Protein AF-X0Y2C8-F1 (afdb_monomer_lite)

Foldseek 3Di:
DPPDDDDPLDAPPPVVDPADQEEEFEQWAADQDDDPPDCRVVVDVHIDGDPLVSRVVNVVVCVVRVHPHYYYPYPCCPVPCVVTVVVNVD

Organism: NCBI:txid412755

Secondary structure (DSSP, 8-state):
--SPPP-TTSPP-GGG-SS--EEEE-SEES-S---TT-SHHHHSSS-EEPPHHHHHHHHHHHHHTT--EEEE--TTTTTTGGGTHHHHH-

Structure (mmCIF, N/CA/C/O backbone):
data_AF-X0Y2C8-F1
#
_entry.id   AF-X0Y2C8-F1
#
loop_
_atom_site.group_PDB
_atom_site.id
_atom_site.type_symbol
_atom_site.label_atom_id
_atom_site.label_alt_id
_atom_site.label_comp_id
_atom_site.label_asym_id
_atom_site.label_entity_id
_atom_site.label_seq_id
_atom_site.pdbx_PDB_ins_code
_atom_site.Cartn_x
_atom_site.Cartn_y
_atom_site.Cartn_z
_atom_site.occupancy
_atom_site.B_iso_or_equiv
_atom_site.auth_seq_id
_atom_site.auth_comp_id
_atom_site.auth_asym_id
_atom_site.auth_atom_id
_atom_site.pdbx_PDB_model_num
ATOM 1 N N . TYR A 1 1 ? -27.754 0.572 -16.658 1.00 55.66 1 TYR A N 1
ATOM 2 C CA . TYR A 1 1 ? -26.597 0.927 -15.807 1.00 55.66 1 TYR A CA 1
ATOM 3 C C . TYR A 1 1 ? -27.028 2.036 -14.865 1.00 55.66 1 TYR A C 1
ATOM 5 O O . TYR A 1 1 ? -27.760 2.903 -15.313 1.00 55.66 1 TYR A O 1
ATOM 13 N N . LEU A 1 2 ? -26.641 1.979 -13.589 1.00 78.69 2 LEU A N 1
ATOM 14 C CA . LEU A 1 2 ? -27.253 2.668 -12.432 1.00 78.69 2 LEU A CA 1
ATOM 15 C C . LEU A 1 2 ? -27.356 4.216 -12.479 1.00 78.69 2 LEU A C 1
ATOM 17 O O . LEU A 1 2 ? -27.714 4.812 -11.476 1.00 78.69 2 LEU A O 1
ATOM 21 N N . GLY A 1 3 ? -27.037 4.895 -13.588 1.00 86.69 3 GLY A N 1
ATOM 22 C CA . GLY A 1 3 ? -27.124 6.361 -13.717 1.00 86.69 3 GLY A CA 1
ATOM 23 C C . GLY A 1 3 ? -26.120 7.144 -12.858 1.00 86.69 3 GLY A C 1
ATOM 24 O O . GLY A 1 3 ? -26.102 8.369 -12.898 1.00 86.69 3 GLY A O 1
ATOM 25 N N . LEU A 1 4 ? -25.269 6.447 -12.104 1.00 84.94 4 LEU A N 1
ATOM 26 C CA . LEU A 1 4 ? -24.284 7.019 -11.194 1.00 84.94 4 LEU A CA 1
ATOM 27 C C . LEU A 1 4 ? -22.928 7.172 -11.890 1.00 84.94 4 LEU A C 1
ATOM 29 O O . LEU A 1 4 ? -22.464 6.258 -12.576 1.00 84.94 4 LEU A O 1
ATOM 33 N N . ARG A 1 5 ? -22.275 8.320 -11.683 1.00 84.38 5 ARG A N 1
ATOM 34 C CA . ARG A 1 5 ? -20.865 8.521 -12.041 1.00 84.38 5 ARG A CA 1
ATOM 35 C C . ARG A 1 5 ? -19.998 8.153 -10.832 1.00 84.38 5 ARG A C 1
ATOM 37 O O . ARG A 1 5 ? -20.258 8.690 -9.757 1.00 84.38 5 ARG A O 1
ATOM 44 N N . PRO A 1 6 ? -19.000 7.265 -10.975 1.00 82.31 6 PRO A N 1
ATOM 45 C CA . PRO A 1 6 ? -18.122 6.917 -9.865 1.00 82.31 6 PRO A CA 1
ATOM 46 C C . PRO A 1 6 ? -17.213 8.098 -9.513 1.00 82.31 6 PRO A C 1
ATOM 48 O O . PRO A 1 6 ? -16.574 8.677 -10.395 1.00 82.31 6 PRO A O 1
ATOM 51 N N . ASP A 1 7 ? -17.125 8.429 -8.226 1.00 86.19 7 ASP A N 1
ATOM 52 C CA . ASP A 1 7 ? -16.072 9.303 -7.722 1.00 86.19 7 ASP A CA 1
ATOM 53 C C . ASP A 1 7 ? -14.782 8.487 -7.569 1.00 86.19 7 ASP A C 1
ATOM 55 O O . ASP A 1 7 ? -14.681 7.594 -6.734 1.00 86.19 7 ASP A O 1
ATOM 59 N N . LEU A 1 8 ? -13.775 8.784 -8.389 1.00 82.75 8 LEU A N 1
ATOM 60 C CA . LEU A 1 8 ? -12.486 8.082 -8.370 1.00 82.75 8 LEU A CA 1
ATOM 61 C C . LEU A 1 8 ? -11.591 8.488 -7.185 1.00 82.75 8 LEU A C 1
ATOM 63 O O . LEU A 1 8 ? -10.543 7.867 -6.949 1.00 82.75 8 LEU A O 1
ATOM 67 N N . LYS A 1 9 ? -11.971 9.550 -6.465 1.00 83.00 9 LYS A N 1
ATOM 68 C CA . LYS A 1 9 ? -11.272 10.042 -5.276 1.00 83.00 9 LYS A CA 1
ATOM 69 C C . LYS A 1 9 ? -11.857 9.494 -3.981 1.00 83.00 9 LYS A C 1
ATOM 71 O O . LYS A 1 9 ? -11.191 9.607 -2.956 1.00 83.00 9 LYS A O 1
ATOM 76 N N . GLN A 1 10 ? -13.049 8.900 -4.020 1.00 86.06 10 GLN A N 1
ATOM 77 C CA . GLN A 1 10 ? -13.646 8.330 -2.822 1.00 86.06 10 GLN A CA 1
ATOM 78 C C . GLN A 1 10 ? -12.757 7.192 -2.278 1.00 86.06 10 GLN A C 1
ATOM 80 O O . GLN A 1 10 ? -12.220 6.400 -3.066 1.00 86.06 10 GLN A O 1
ATOM 85 N N . PRO A 1 11 ? -12.586 7.095 -0.949 1.00 85.56 11 PRO A N 1
ATOM 86 C CA . PRO A 1 11 ? -11.918 5.955 -0.336 1.00 85.56 11 PRO A CA 1
ATOM 87 C C . PRO A 1 11 ? -12.746 4.679 -0.544 1.00 85.56 11 PRO A C 1
ATOM 89 O O . PRO A 1 11 ? -13.916 4.724 -0.939 1.00 85.56 11 PRO A O 1
ATOM 92 N N . ALA A 1 12 ? -12.149 3.520 -0.266 1.00 86.69 12 ALA A N 1
ATOM 93 C CA . ALA A 1 12 ? -12.884 2.260 -0.299 1.00 86.69 12 ALA A CA 1
ATOM 94 C C . ALA A 1 12 ? -14.108 2.300 0.639 1.00 86.69 12 ALA A C 1
ATOM 96 O O . ALA A 1 12 ? -14.094 2.971 1.675 1.00 86.69 12 ALA A O 1
ATOM 97 N N . LEU A 1 13 ? -15.166 1.565 0.275 1.00 89.25 13 LEU A N 1
ATOM 98 C CA . LEU A 1 13 ? -16.443 1.525 0.998 1.00 89.25 13 LEU A CA 1
ATOM 99 C C . LEU A 1 13 ? -16.337 0.678 2.279 1.00 89.25 13 LEU A C 1
ATOM 101 O O . LEU A 1 13 ? -17.056 -0.302 2.473 1.00 89.25 13 LEU A O 1
ATOM 105 N N . TRP A 1 14 ? -15.439 1.065 3.183 1.00 90.00 14 TRP A N 1
ATOM 106 C CA . TRP A 1 14 ? -15.267 0.441 4.495 1.00 90.00 14 TRP A CA 1
ATOM 107 C C . TRP A 1 14 ? -16.541 0.519 5.347 1.00 90.00 14 TRP A C 1
ATOM 109 O O . TRP A 1 14 ? -16.734 -0.269 6.270 1.00 90.00 14 TRP A O 1
ATOM 119 N N . GLN A 1 15 ? -17.449 1.441 5.012 1.00 86.25 15 GLN A N 1
ATOM 120 C CA . GLN A 1 15 ? -18.766 1.591 5.622 1.00 86.25 15 GLN A CA 1
ATOM 121 C C . GLN A 1 15 ? -19.689 0.388 5.441 1.00 86.25 15 GLN A C 1
ATOM 123 O O . GLN A 1 15 ? -20.585 0.230 6.262 1.00 86.25 15 GLN A O 1
ATOM 128 N N . ALA A 1 16 ? -19.460 -0.450 4.430 1.00 90.44 16 ALA A N 1
ATOM 129 C CA . ALA A 1 16 ? -20.271 -1.639 4.186 1.00 90.44 16 ALA A CA 1
ATOM 130 C C . ALA A 1 16 ? -19.958 -2.812 5.134 1.00 90.44 16 ALA A C 1
ATOM 132 O O . ALA A 1 16 ? -20.690 -3.796 5.133 1.00 90.44 16 ALA A O 1
ATOM 133 N N . TYR A 1 17 ? -18.881 -2.733 5.921 1.00 90.44 17 TYR A N 1
ATOM 134 C CA . TYR A 1 17 ? -18.523 -3.770 6.886 1.00 90.44 17 TYR A CA 1
ATOM 135 C C . TYR A 1 17 ? -19.146 -3.482 8.252 1.00 90.44 17 TYR A C 1
ATOM 137 O O . TYR A 1 17 ? -18.863 -2.442 8.850 1.00 90.44 17 TYR A O 1
ATOM 145 N N . ASP A 1 18 ? -19.902 -4.445 8.784 1.00 90.31 18 ASP A N 1
ATOM 146 C CA . ASP A 1 18 ? -20.453 -4.380 10.147 1.00 90.31 18 ASP A CA 1
ATOM 147 C C . ASP A 1 18 ? -19.347 -4.388 11.213 1.00 90.31 18 ASP A C 1
ATOM 149 O O . ASP A 1 18 ? -19.426 -3.701 12.231 1.00 90.31 18 ASP A O 1
ATOM 153 N N . LYS A 1 19 ? -18.280 -5.157 10.965 1.00 90.75 19 LYS A N 1
ATOM 154 C CA . LYS A 1 19 ? -17.081 -5.222 11.805 1.00 90.75 19 LYS A CA 1
ATOM 155 C C . LYS A 1 19 ? -15.839 -5.244 10.925 1.00 90.75 19 LYS A C 1
ATOM 157 O O . LYS A 1 19 ? -15.687 -6.132 10.091 1.00 90.75 19 LYS A O 1
ATOM 162 N N . LEU A 1 20 ? -14.931 -4.300 11.156 1.00 92.50 20 LEU A N 1
ATOM 163 C CA . LEU A 1 20 ? -13.699 -4.153 10.387 1.00 92.50 20 LEU A CA 1
ATOM 164 C C . LEU A 1 20 ? -12.485 -4.346 11.303 1.00 92.50 20 LEU A C 1
ATOM 166 O O . LEU A 1 20 ? -12.219 -3.521 12.169 1.00 92.50 20 LEU A O 1
ATOM 170 N N . SER A 1 21 ? -11.773 -5.463 11.148 1.00 91.50 21 SER A N 1
ATOM 171 C CA . SER A 1 21 ? -10.597 -5.812 11.967 1.00 91.50 21 SER A CA 1
ATOM 172 C C . SER A 1 21 ? -9.260 -5.523 11.283 1.00 91.50 21 SER A C 1
ATOM 174 O O . SER A 1 21 ? -8.238 -5.401 11.962 1.00 91.50 21 SER A O 1
ATOM 176 N N . VAL A 1 22 ? -9.271 -5.438 9.951 1.00 94.06 22 VAL A N 1
ATOM 177 C CA . VAL A 1 22 ? -8.102 -5.208 9.102 1.00 94.06 22 VAL A CA 1
ATOM 178 C C . VAL A 1 22 ? -8.467 -4.191 8.029 1.00 94.06 22 VAL A C 1
ATOM 180 O O . VAL A 1 22 ? -9.542 -4.272 7.436 1.00 94.06 22 VAL A O 1
ATOM 183 N N . GLY A 1 23 ? -7.564 -3.251 7.782 1.00 94.50 23 GLY A N 1
ATOM 184 C CA . GLY A 1 23 ? -7.636 -2.300 6.681 1.00 94.50 23 GLY A CA 1
ATOM 185 C C . GLY A 1 23 ? -6.529 -2.557 5.670 1.00 94.50 23 GLY A C 1
ATOM 186 O O . GLY A 1 23 ? -5.482 -3.115 6.006 1.00 94.50 23 GLY A O 1
ATOM 187 N N . VAL A 1 24 ? -6.750 -2.133 4.429 1.00 95.12 24 VAL A N 1
ATOM 188 C CA . VAL A 1 24 ? -5.697 -2.124 3.409 1.00 95.12 24 VAL A CA 1
ATOM 189 C C . VAL A 1 24 ? -5.491 -0.716 2.889 1.00 95.12 24 VAL A C 1
ATOM 191 O O . VAL A 1 24 ? -6.452 0.038 2.742 1.00 95.12 24 VAL A O 1
ATOM 194 N N . LEU A 1 25 ? -4.238 -0.389 2.603 1.00 95.25 25 LEU A N 1
ATOM 195 C CA . LEU A 1 25 ? -3.829 0.870 1.997 1.00 95.25 25 LEU A CA 1
ATOM 196 C C . LEU A 1 25 ? -2.920 0.588 0.806 1.00 95.25 25 LEU A C 1
ATOM 198 O O . LEU A 1 25 ? -2.275 -0.458 0.732 1.00 95.25 25 LEU A O 1
ATOM 202 N N . LYS A 1 26 ? -2.858 1.543 -0.118 1.00 95.62 26 LYS A N 1
ATOM 203 C CA . LYS A 1 26 ? -1.837 1.575 -1.166 1.00 95.62 26 LYS A CA 1
ATOM 204 C C . LYS A 1 26 ? -1.220 2.960 -1.220 1.00 95.62 26 LYS A C 1
ATOM 206 O O . LYS A 1 26 ? -1.958 3.946 -1.263 1.00 95.62 26 LYS A O 1
ATOM 211 N N . LEU A 1 27 ? 0.101 3.032 -1.294 1.00 97.00 27 LEU A N 1
ATOM 212 C CA . LEU A 1 27 ? 0.854 4.281 -1.457 1.00 97.00 27 LEU A CA 1
ATOM 213 C C . LEU A 1 27 ? 1.210 4.564 -2.926 1.00 97.00 27 LEU A C 1
ATOM 215 O O . LEU A 1 27 ? 1.607 5.671 -3.284 1.00 97.00 27 LEU A O 1
ATOM 219 N N . SER A 1 28 ? 1.028 3.581 -3.797 1.00 96.31 28 SER A N 1
ATOM 220 C CA . SER A 1 28 ? 1.391 3.602 -5.205 1.00 96.31 28 SER A CA 1
ATOM 221 C C . SER A 1 28 ? 0.496 2.669 -6.024 1.00 96.31 28 SER A C 1
ATOM 223 O O . SER A 1 28 ? -0.208 1.803 -5.502 1.00 96.31 28 SER A O 1
ATOM 225 N N . ASP A 1 29 ? 0.493 2.867 -7.337 1.00 95.38 29 ASP A N 1
ATOM 226 C CA . ASP A 1 29 ? -0.138 1.975 -8.300 1.00 95.38 29 ASP A CA 1
ATOM 227 C C . ASP A 1 29 ? 0.887 1.436 -9.286 1.00 95.38 29 ASP A C 1
ATOM 229 O O . ASP A 1 29 ? 1.692 2.192 -9.835 1.00 95.38 29 ASP A O 1
ATOM 233 N N . GLY A 1 30 ? 0.799 0.137 -9.561 1.00 96.38 30 GLY A N 1
ATOM 234 C CA . GLY A 1 30 ? 1.660 -0.521 -10.522 1.00 96.38 30 GLY A CA 1
ATOM 235 C C . GLY A 1 30 ? 3.061 -0.795 -9.985 1.00 96.38 30 GLY A C 1
ATOM 236 O O . GLY A 1 30 ? 3.424 -0.475 -8.858 1.00 96.38 30 GLY A O 1
ATOM 237 N N . CYS A 1 31 ? 3.864 -1.415 -10.837 1.00 96.31 31 CYS A N 1
ATOM 238 C CA . CYS A 1 31 ? 5.209 -1.872 -10.530 1.00 96.31 31 CYS A CA 1
ATOM 239 C C . CYS A 1 31 ? 6.094 -1.593 -11.754 1.00 96.31 31 CYS A C 1
ATOM 241 O O . CYS A 1 31 ? 5.612 -1.742 -12.881 1.00 96.31 31 CYS A O 1
ATOM 243 N N . PRO A 1 32 ? 7.356 -1.158 -11.585 1.00 95.94 32 PRO A N 1
ATOM 244 C CA . PRO A 1 32 ? 8.245 -0.889 -12.718 1.00 95.94 32 PRO A CA 1
ATOM 245 C C . PRO A 1 32 ? 8.817 -2.176 -13.340 1.00 95.94 32 PRO A C 1
ATOM 247 O O . PRO A 1 32 ? 9.432 -2.125 -14.402 1.00 95.94 32 PRO A O 1
ATOM 250 N N . PHE A 1 33 ? 8.653 -3.325 -12.677 1.00 95.69 33 PHE A N 1
ATOM 251 C CA . PHE A 1 33 ? 9.208 -4.600 -13.117 1.00 95.69 33 PHE A CA 1
ATOM 252 C C . PHE A 1 33 ? 8.276 -5.324 -14.088 1.00 95.69 33 PHE A C 1
ATOM 254 O O . PHE A 1 33 ? 7.057 -5.262 -13.967 1.00 95.69 33 PHE A O 1
ATOM 261 N N . ASN A 1 34 ? 8.862 -6.086 -15.012 1.00 95.31 34 ASN A N 1
ATOM 262 C CA . ASN A 1 34 ? 8.132 -6.891 -15.992 1.00 95.31 34 ASN A CA 1
ATOM 263 C C . ASN A 1 34 ? 8.332 -8.395 -15.746 1.00 95.31 34 ASN A C 1
ATOM 265 O O . ASN A 1 34 ? 8.823 -9.125 -16.607 1.00 95.31 34 ASN A O 1
ATOM 269 N N . CYS A 1 35 ? 8.023 -8.849 -14.529 1.00 95.88 35 CYS A N 1
ATOM 270 C CA . CYS A 1 35 ? 8.174 -10.251 -14.142 1.00 95.88 35 CYS A CA 1
ATOM 271 C C . CYS A 1 35 ? 7.320 -11.158 -15.041 1.00 95.88 35 CYS A C 1
ATOM 273 O O . CYS A 1 35 ? 6.145 -10.878 -15.269 1.00 95.88 35 CYS A O 1
ATOM 275 N N . THR A 1 36 ? 7.879 -12.284 -15.491 1.00 97.19 36 THR A N 1
ATOM 276 C CA . THR A 1 36 ? 7.241 -13.195 -16.464 1.00 97.19 36 THR A CA 1
ATOM 277 C C . THR A 1 36 ? 5.901 -13.773 -16.004 1.00 97.19 36 THR A C 1
ATOM 279 O O . THR A 1 36 ? 5.066 -14.127 -16.832 1.00 97.19 36 THR A O 1
ATOM 282 N N . TYR A 1 37 ? 5.681 -13.849 -14.692 1.00 96.38 37 TYR A N 1
ATOM 283 C CA . TYR A 1 37 ? 4.457 -14.363 -14.079 1.00 96.38 37 TYR A CA 1
ATOM 284 C C . TYR A 1 37 ? 3.443 -13.268 -13.704 1.00 96.38 37 TYR A C 1
ATOM 286 O O . TYR A 1 37 ? 2.327 -13.585 -13.298 1.00 96.38 37 TYR A O 1
ATOM 294 N N . CYS A 1 38 ? 3.822 -11.988 -13.767 1.00 96.00 38 CYS A N 1
ATOM 295 C CA . CYS A 1 38 ? 3.057 -10.913 -13.144 1.00 96.00 38 CYS A CA 1
ATOM 296 C C . CYS A 1 38 ? 2.066 -10.270 -14.122 1.00 96.00 38 CYS A C 1
ATOM 298 O O . CYS A 1 38 ? 2.400 -9.948 -15.263 1.00 96.00 38 CYS A O 1
ATOM 300 N N . SER A 1 39 ? 0.834 -10.046 -13.665 1.00 96.25 39 SER A N 1
ATOM 301 C CA . SER A 1 39 ? -0.204 -9.354 -14.437 1.00 96.25 39 SER A CA 1
ATOM 302 C C . SER A 1 39 ? -0.116 -7.830 -14.339 1.00 96.25 39 SER A C 1
ATOM 304 O O . SER A 1 39 ? -0.663 -7.146 -15.203 1.00 96.25 39 SER A O 1
ATOM 306 N N . VAL A 1 40 ? 0.576 -7.288 -13.331 1.00 96.62 40 VAL A N 1
ATOM 307 C CA . VAL A 1 40 ? 0.620 -5.846 -13.032 1.00 96.62 40 VAL A CA 1
ATOM 308 C C . VAL A 1 40 ? 0.999 -4.992 -14.248 1.00 96.62 40 VAL A C 1
ATOM 310 O O . VAL A 1 40 ? 0.254 -4.052 -14.509 1.00 96.62 40 VAL A O 1
ATOM 313 N N . PRO A 1 41 ? 2.024 -5.324 -15.064 1.00 95.00 41 PRO A N 1
ATOM 314 C CA . PRO A 1 41 ? 2.373 -4.535 -16.256 1.00 95.00 41 PRO A CA 1
ATOM 315 C C . PRO A 1 41 ? 1.291 -4.505 -17.347 1.00 95.00 41 PRO A C 1
ATOM 317 O O . PRO A 1 41 ? 1.322 -3.656 -18.233 1.00 95.00 41 PRO A O 1
ATOM 320 N N . LYS A 1 42 ? 0.344 -5.454 -17.324 1.00 94.44 42 LYS A N 1
ATOM 321 C CA . LYS A 1 42 ? -0.800 -5.491 -18.250 1.00 94.44 42 LYS A CA 1
ATOM 322 C C . LYS A 1 42 ? -1.991 -4.683 -17.734 1.00 94.44 42 LYS A C 1
ATOM 324 O O . LYS A 1 42 ? -2.790 -4.213 -18.536 1.00 94.44 42 LYS A O 1
ATOM 329 N N . VAL A 1 43 ? -2.131 -4.559 -16.412 1.00 94.69 43 VAL A N 1
ATOM 330 C CA . VAL A 1 43 ? -3.229 -3.827 -15.751 1.00 94.69 43 VAL A CA 1
ATOM 331 C 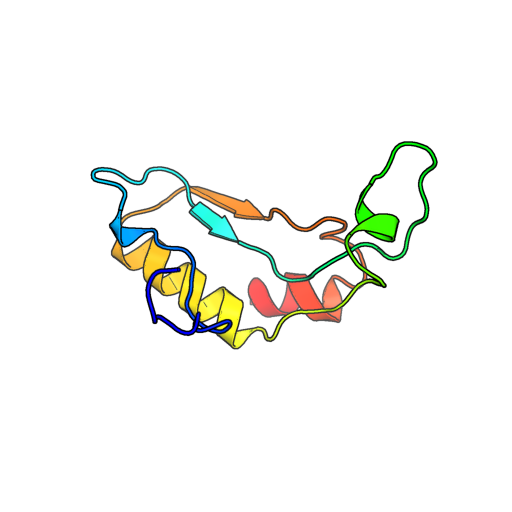C . VAL A 1 43 ? -2.874 -2.351 -15.574 1.00 94.69 43 VAL A C 1
ATOM 333 O O . VAL A 1 43 ? -3.687 -1.470 -15.843 1.00 94.69 43 VAL A O 1
ATOM 336 N N . TYR A 1 44 ? -1.647 -2.084 -15.140 1.00 91.94 44 TYR A N 1
ATOM 337 C CA . TYR A 1 44 ? -1.100 -0.757 -14.906 1.00 91.94 44 TYR A CA 1
ATOM 338 C C . TYR A 1 44 ? 0.030 -0.498 -15.897 1.00 91.94 44 TYR A C 1
ATOM 340 O O . TYR A 1 44 ? 0.845 -1.372 -16.164 1.00 91.94 44 TYR A O 1
ATOM 348 N N . SER A 1 45 ? 0.105 0.724 -16.423 1.00 86.31 45 SER A N 1
ATOM 349 C CA . SER A 1 45 ? 1.143 1.073 -17.402 1.00 86.31 45 SER A CA 1
ATOM 350 C C . SER A 1 45 ? 2.547 1.156 -16.794 1.00 86.31 45 SER A C 1
ATOM 352 O O . SER A 1 45 ? 3.514 0.760 -17.436 1.00 86.31 45 SER A O 1
ATOM 354 N N . LYS A 1 46 ? 2.675 1.713 -15.584 1.00 92.25 46 LYS A N 1
ATOM 355 C CA . LYS A 1 46 ? 3.944 1.932 -14.873 1.00 92.25 46 LYS A CA 1
ATOM 356 C C . LYS A 1 46 ? 3.689 2.255 -13.405 1.00 92.25 46 LYS A C 1
ATOM 358 O O . LYS A 1 46 ? 2.566 2.612 -13.047 1.00 92.25 46 LYS A O 1
ATOM 363 N N . PHE A 1 47 ? 4.742 2.173 -12.593 1.00 96.69 47 PHE A N 1
ATOM 364 C CA . PHE A 1 47 ? 4.722 2.642 -11.210 1.00 96.69 47 PHE A CA 1
ATOM 365 C C .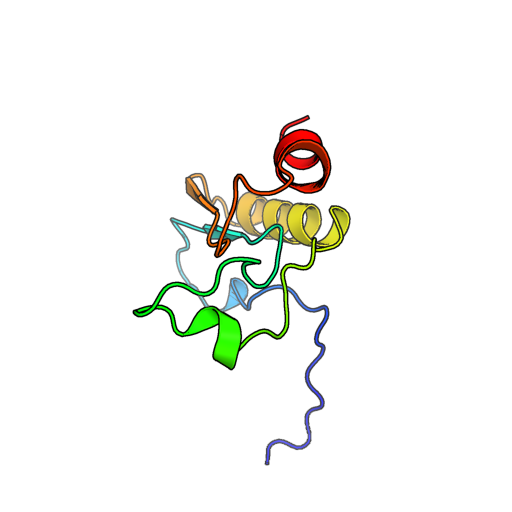 PHE A 1 47 ? 4.317 4.116 -11.127 1.00 96.69 47 PHE A C 1
ATOM 367 O O . PHE A 1 47 ? 4.819 4.961 -11.879 1.00 96.69 47 PHE A O 1
ATOM 374 N N . LYS A 1 48 ? 3.413 4.421 -10.199 1.00 95.88 48 LYS A N 1
ATOM 375 C CA . LYS A 1 48 ? 2.952 5.775 -9.916 1.00 95.88 48 LYS A CA 1
ATOM 376 C C . LYS A 1 48 ? 2.680 5.932 -8.425 1.00 95.88 48 LYS A C 1
ATOM 378 O O . LYS A 1 48 ? 1.750 5.321 -7.908 1.00 95.88 48 LYS A O 1
ATOM 383 N N . ALA A 1 49 ? 3.427 6.810 -7.764 1.00 96.06 49 ALA A N 1
ATOM 384 C CA . ALA A 1 49 ? 3.118 7.235 -6.403 1.00 96.06 49 ALA A CA 1
ATOM 385 C C . ALA A 1 49 ? 1.722 7.883 -6.338 1.00 96.06 49 ALA A C 1
ATOM 387 O O . ALA A 1 49 ? 1.336 8.671 -7.214 1.00 96.06 49 ALA A O 1
ATOM 388 N N . ARG A 1 50 ? 0.957 7.540 -5.302 1.00 93.88 50 ARG A N 1
ATOM 389 C CA . ARG A 1 50 ? -0.308 8.201 -4.973 1.00 93.88 50 ARG A CA 1
ATOM 390 C C . ARG A 1 50 ? -0.023 9.449 -4.128 1.00 93.88 50 ARG A C 1
ATOM 392 O O . ARG A 1 50 ? 0.995 9.491 -3.445 1.00 93.88 50 ARG A O 1
ATOM 399 N N . PRO A 1 51 ? -0.909 10.461 -4.151 1.00 94.31 51 PRO A N 1
ATOM 400 C CA . PRO A 1 51 ? -0.815 11.581 -3.217 1.00 94.31 51 PRO A CA 1
ATOM 401 C C . PRO A 1 51 ? -0.852 11.079 -1.772 1.00 94.31 51 PRO A C 1
ATOM 403 O O . PRO A 1 51 ? -1.728 10.277 -1.434 1.00 94.31 51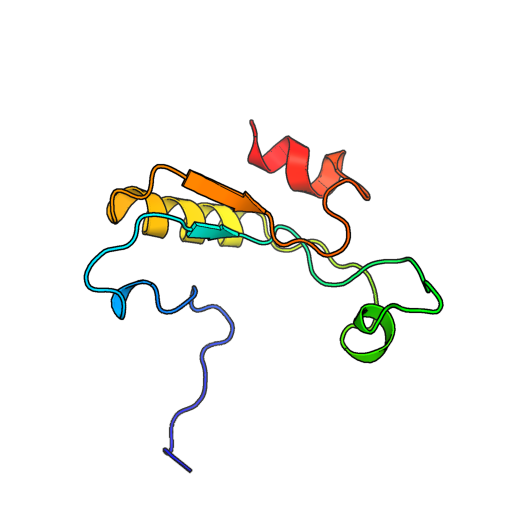 PRO A O 1
ATOM 406 N N . LEU A 1 52 ? 0.064 11.561 -0.933 1.00 94.75 52 LEU A N 1
ATOM 407 C CA . LEU A 1 52 ? 0.177 11.154 0.469 1.00 94.75 52 LEU A CA 1
ATOM 408 C C . LEU A 1 52 ? -1.129 11.412 1.235 1.00 94.75 52 LEU A C 1
ATOM 410 O O . LEU A 1 52 ? -1.615 10.552 1.970 1.00 94.75 52 LEU A O 1
ATOM 414 N N . GLU A 1 53 ? -1.758 12.557 0.974 1.00 94.00 53 GLU A N 1
ATOM 415 C CA . GLU A 1 53 ? -2.994 13.008 1.618 1.00 94.00 53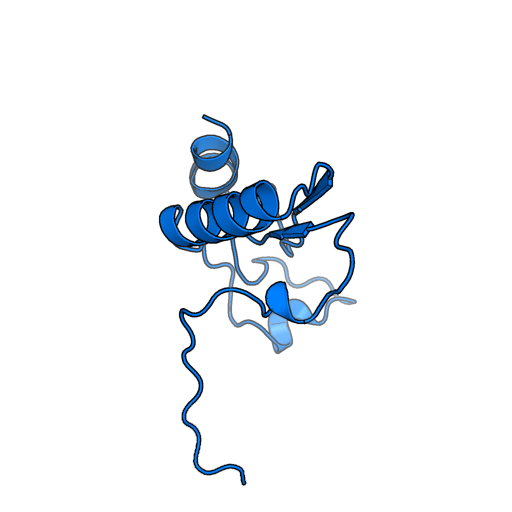 GLU A CA 1
ATOM 416 C C . GLU A 1 53 ? -4.148 12.026 1.397 1.00 94.00 53 GLU A C 1
ATOM 418 O O . GLU A 1 53 ? -5.012 11.865 2.261 1.00 94.00 53 GLU A O 1
ATOM 423 N N . ARG A 1 54 ? -4.158 11.331 0.251 1.00 92.94 54 ARG A N 1
ATOM 424 C CA . ARG A 1 54 ? -5.156 10.296 -0.033 1.00 92.94 54 ARG A CA 1
ATOM 425 C C . ARG A 1 54 ? -5.007 9.126 0.937 1.00 92.94 54 ARG A C 1
ATOM 427 O O . ARG A 1 54 ? -5.995 8.712 1.538 1.00 92.94 54 ARG A O 1
ATOM 434 N N . SER A 1 55 ? -3.790 8.613 1.091 1.00 94.19 55 SER A N 1
ATOM 435 C CA . SER A 1 55 ? -3.503 7.466 1.957 1.00 94.19 55 SER A CA 1
ATOM 436 C C . SER A 1 55 ? -3.711 7.805 3.431 1.00 94.19 55 SER A C 1
ATOM 438 O O . SER A 1 55 ? -4.240 6.981 4.173 1.00 94.19 55 SER A O 1
ATOM 440 N N . LEU A 1 56 ? -3.374 9.031 3.846 1.00 95.06 56 LEU A N 1
ATOM 441 C CA . LEU A 1 56 ? -3.649 9.523 5.199 1.00 95.06 56 LEU A CA 1
ATOM 442 C C . LEU A 1 56 ? -5.156 9.649 5.466 1.00 95.06 56 LEU A C 1
ATOM 444 O O . LEU A 1 56 ? -5.633 9.208 6.507 1.00 95.06 56 LEU A O 1
ATOM 448 N N . THR A 1 57 ? -5.932 10.152 4.501 1.00 93.38 57 THR A N 1
ATOM 449 C CA . THR A 1 57 ? -7.401 10.214 4.620 1.00 93.38 57 THR A CA 1
A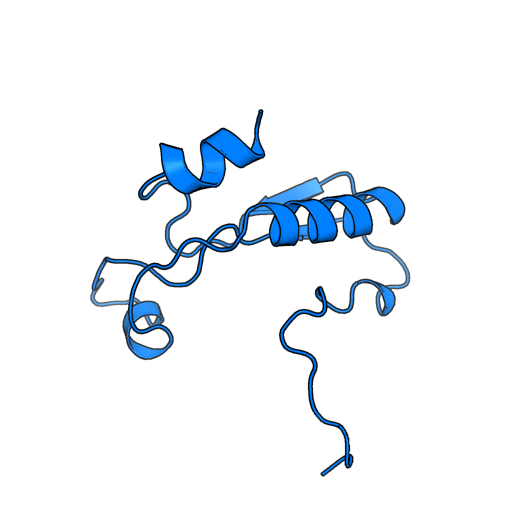TOM 450 C C . THR A 1 57 ? -8.017 8.812 4.752 1.00 93.38 57 THR A C 1
ATOM 452 O O . THR A 1 57 ? -8.943 8.601 5.540 1.00 93.38 57 THR A O 1
ATOM 455 N N . GLU A 1 58 ? -7.507 7.831 3.999 1.00 94.31 58 GLU A N 1
ATOM 456 C CA . GLU A 1 58 ? -7.929 6.428 4.115 1.00 94.31 58 GLU A CA 1
ATOM 457 C C . GLU A 1 58 ? -7.534 5.824 5.477 1.00 94.31 58 GLU A C 1
ATOM 459 O O . GLU A 1 58 ? -8.356 5.149 6.104 1.00 94.31 58 GLU A O 1
ATOM 464 N N . LEU A 1 59 ? -6.326 6.115 5.973 1.00 95.00 59 LEU A N 1
ATOM 465 C CA . LEU A 1 59 ? -5.866 5.711 7.305 1.00 95.00 59 LEU A CA 1
ATOM 466 C C . LEU A 1 59 ? -6.765 6.283 8.410 1.00 95.00 59 LEU A C 1
ATOM 468 O O . LEU A 1 59 ? -7.203 5.539 9.286 1.00 95.00 59 LEU A O 1
ATOM 472 N N . GLU A 1 60 ? -7.096 7.574 8.355 1.00 94.25 60 GLU A N 1
ATOM 473 C CA . GLU A 1 60 ? -8.003 8.209 9.318 1.00 94.25 60 GLU A CA 1
ATOM 474 C C . GLU A 1 60 ? -9.390 7.561 9.323 1.00 94.25 60 GLU A C 1
ATOM 476 O O . GLU A 1 60 ? -9.986 7.367 10.386 1.00 94.25 60 GLU A O 1
ATOM 481 N N . LEU A 1 61 ? -9.920 7.222 8.144 1.00 93.25 61 LEU A N 1
ATOM 482 C CA . LEU A 1 61 ? -11.199 6.528 8.027 1.00 93.25 61 LEU A CA 1
ATOM 483 C C . LEU A 1 61 ? -11.142 5.151 8.702 1.00 93.25 61 LEU A C 1
ATOM 485 O O . LEU A 1 61 ? -12.051 4.812 9.459 1.00 93.25 61 LEU A O 1
ATOM 489 N N . LEU A 1 62 ? -10.081 4.379 8.460 1.00 94.81 62 LEU A N 1
ATOM 490 C CA . LEU A 1 62 ? -9.866 3.072 9.087 1.00 94.81 62 LEU A CA 1
ATOM 491 C C . LEU A 1 62 ? -9.710 3.194 10.611 1.00 94.81 62 LEU A C 1
ATOM 493 O O . LEU A 1 62 ? -10.361 2.462 11.361 1.00 94.81 62 LEU A O 1
ATOM 497 N N . ALA A 1 63 ? -8.924 4.164 11.079 1.00 94.06 63 ALA A N 1
ATOM 498 C CA . ALA A 1 63 ? -8.714 4.423 12.500 1.00 94.06 63 ALA A CA 1
ATOM 499 C C . ALA A 1 63 ? -10.022 4.809 13.212 1.00 94.06 63 ALA A C 1
ATOM 501 O O . ALA A 1 63 ? -10.344 4.249 14.260 1.00 94.06 63 ALA A O 1
ATOM 502 N N . LYS A 1 64 ? -10.849 5.676 12.604 1.00 93.31 64 LYS A N 1
ATOM 503 C CA . LYS A 1 64 ? -12.195 6.024 13.112 1.00 93.31 64 LYS A CA 1
ATOM 504 C C . LYS A 1 64 ? -13.135 4.817 13.200 1.00 93.31 64 LYS A C 1
ATOM 506 O O . LYS A 1 64 ? -14.123 4.865 13.928 1.00 93.31 64 LYS A O 1
ATOM 511 N N . ARG A 1 65 ? -12.844 3.736 12.471 1.00 92.56 65 ARG A N 1
ATOM 512 C CA . ARG A 1 65 ? -13.573 2.458 12.530 1.00 92.56 65 ARG A CA 1
ATOM 513 C C . ARG A 1 65 ? -12.991 1.455 13.525 1.00 92.56 65 ARG A C 1
ATOM 515 O O . ARG A 1 65 ? -13.503 0.344 13.611 1.00 92.56 65 ARG A O 1
ATOM 522 N N . GLY A 1 66 ? -11.969 1.839 14.289 1.00 93.88 66 GLY A N 1
ATOM 523 C CA . GLY A 1 66 ? -11.340 0.979 15.292 1.00 93.88 66 GLY A CA 1
ATOM 524 C C . GLY A 1 66 ? -10.429 -0.095 14.697 1.00 93.88 66 GLY A C 1
ATOM 525 O O . GLY A 1 66 ? -10.147 -1.094 15.357 1.00 93.88 66 GLY A O 1
ATOM 526 N N . VAL A 1 67 ? -9.979 0.081 13.452 1.00 95.50 67 VAL A N 1
ATOM 527 C CA . VAL A 1 67 ? -9.052 -0.850 12.806 1.00 95.50 67 VAL A CA 1
ATOM 528 C C . VAL A 1 67 ? -7.657 -0.673 13.398 1.00 95.50 67 VAL A C 1
ATOM 530 O O . VAL A 1 67 ? -7.057 0.388 13.261 1.00 95.50 67 VAL A O 1
ATOM 533 N N . GLY A 1 68 ? -7.134 -1.725 14.031 1.00 93.44 68 GLY A N 1
ATOM 534 C CA . GLY A 1 68 ? -5.775 -1.740 14.588 1.00 93.44 68 GLY A CA 1
ATOM 535 C C . GLY A 1 68 ? -4.722 -2.397 13.690 1.00 93.44 68 GLY A C 1
ATOM 536 O O . GLY A 1 68 ? -3.534 -2.243 13.941 1.00 93.44 68 GLY A O 1
ATOM 537 N N . ASN A 1 69 ? -5.140 -3.132 12.654 1.00 95.25 69 ASN A N 1
ATOM 538 C CA . ASN A 1 69 ? -4.235 -3.850 11.755 1.00 95.25 69 ASN A CA 1
ATOM 539 C C . ASN A 1 69 ? -4.375 -3.310 10.336 1.00 95.25 69 ASN A C 1
ATOM 541 O O . ASN A 1 69 ? -5.470 -3.340 9.772 1.00 95.25 69 ASN A O 1
ATOM 545 N N . ILE A 1 70 ? -3.278 -2.843 9.746 1.00 95.50 70 ILE A N 1
ATOM 546 C CA . ILE A 1 70 ? -3.283 -2.247 8.409 1.00 95.50 70 ILE A CA 1
ATOM 547 C C . ILE A 1 70 ? -2.191 -2.890 7.567 1.00 95.50 70 ILE A C 1
ATOM 549 O O . ILE A 1 70 ? -1.049 -3.007 8.006 1.00 95.50 70 ILE A O 1
ATOM 553 N N . ALA A 1 71 ? -2.556 -3.313 6.360 1.00 96.56 71 ALA A N 1
ATOM 554 C CA . ALA A 1 71 ? -1.638 -3.905 5.400 1.00 96.56 71 ALA A CA 1
ATOM 555 C C . ALA A 1 71 ? -1.454 -2.991 4.184 1.00 96.56 71 ALA A C 1
ATOM 557 O O . ALA A 1 71 ? -2.427 -2.507 3.602 1.00 96.56 71 ALA A O 1
ATOM 558 N N . PHE A 1 72 ? -0.206 -2.805 3.763 1.00 97.38 72 PHE A N 1
ATOM 559 C CA . PHE A 1 72 ? 0.109 -2.174 2.486 1.00 97.38 72 PHE A CA 1
ATOM 560 C C . PHE A 1 72 ? -0.038 -3.202 1.359 1.00 97.38 72 PHE A C 1
ATOM 562 O O . PHE A 1 72 ? 0.591 -4.258 1.390 1.00 97.38 72 PHE A O 1
ATOM 569 N N . TYR A 1 73 ? -0.884 -2.897 0.379 1.00 95.94 73 TYR A N 1
ATOM 570 C CA . TYR A 1 73 ? -1.201 -3.743 -0.781 1.00 95.94 73 TYR A CA 1
ATOM 571 C C . TYR A 1 73 ? -0.595 -3.182 -2.079 1.00 95.94 73 TYR A C 1
ATOM 573 O O . TYR A 1 73 ? -1.147 -3.317 -3.172 1.00 95.94 73 TYR A O 1
ATOM 581 N N . ASP A 1 74 ? 0.531 -2.489 -1.949 1.00 96.88 74 ASP A N 1
ATOM 582 C CA . ASP A 1 74 ? 1.323 -1.977 -3.060 1.00 96.88 74 ASP A CA 1
ATOM 583 C C . ASP A 1 74 ? 1.982 -3.108 -3.855 1.00 96.88 74 ASP A C 1
ATOM 585 O O . ASP A 1 74 ? 2.546 -4.041 -3.286 1.00 96.88 74 ASP A O 1
ATOM 589 N N . ASP A 1 75 ? 1.985 -2.983 -5.182 1.00 96.62 75 ASP A N 1
ATOM 590 C CA . ASP A 1 75 ? 2.607 -3.965 -6.077 1.00 96.62 75 ASP A CA 1
ATOM 591 C C . ASP A 1 75 ? 4.148 -3.990 -5.946 1.00 96.62 75 ASP A C 1
ATOM 593 O O . ASP A 1 75 ? 4.794 -4.982 -6.290 1.00 96.62 75 ASP A O 1
ATOM 597 N N . ALA A 1 76 ? 4.745 -2.892 -5.465 1.00 96.25 76 ALA A N 1
ATOM 598 C CA . ALA A 1 76 ? 6.179 -2.741 -5.218 1.00 96.25 76 ALA A CA 1
ATOM 599 C C . ALA A 1 76 ? 6.461 -1.722 -4.092 1.00 96.25 76 ALA A C 1
ATOM 601 O O . ALA A 1 76 ? 7.109 -0.708 -4.329 1.00 96.25 76 ALA A O 1
ATOM 602 N N . LEU A 1 77 ? 5.984 -1.985 -2.865 1.00 97.44 77 LEU A N 1
ATOM 603 C CA . LEU A 1 77 ? 6.023 -1.044 -1.724 1.00 97.44 77 LEU A CA 1
ATOM 604 C C . LEU A 1 77 ? 7.381 -0.362 -1.480 1.00 97.44 77 LEU A C 1
ATOM 606 O O . LEU A 1 77 ? 7.433 0.813 -1.136 1.00 97.44 77 LEU A O 1
ATOM 610 N N . LEU A 1 78 ? 8.475 -1.114 -1.615 1.00 97.38 78 LEU A N 1
ATOM 611 C CA . LEU A 1 78 ? 9.824 -0.626 -1.312 1.00 97.38 78 LEU A CA 1
ATOM 612 C C . LEU A 1 78 ? 10.499 0.078 -2.500 1.00 97.38 78 LEU A C 1
ATOM 614 O O . LEU A 1 78 ? 11.620 0.563 -2.367 1.00 97.38 78 LEU A O 1
ATOM 618 N N . PHE A 1 79 ? 9.859 0.117 -3.669 1.00 97.31 79 PHE A N 1
ATOM 619 C CA . PHE A 1 79 ? 10.386 0.841 -4.819 1.00 97.31 79 PHE A CA 1
ATOM 620 C C . PHE A 1 79 ? 10.172 2.348 -4.632 1.00 97.31 79 PHE A C 1
ATOM 622 O O . PHE A 1 79 ? 9.043 2.795 -4.456 1.00 97.31 79 PHE A O 1
ATOM 629 N N . GLU A 1 80 ? 11.257 3.129 -4.676 1.00 96.44 80 GLU A N 1
ATOM 630 C CA . GLU A 1 80 ? 11.243 4.569 -4.361 1.00 96.44 80 GLU A CA 1
ATOM 631 C C . GLU A 1 80 ? 10.562 4.876 -3.008 1.00 96.44 80 GLU A C 1
ATOM 633 O O . GLU A 1 80 ? 9.731 5.785 -2.897 1.00 96.44 80 GLU A O 1
ATOM 638 N N . ALA A 1 81 ? 10.897 4.097 -1.973 1.00 97.25 81 ALA A N 1
ATOM 639 C CA . ALA A 1 81 ? 10.313 4.210 -0.637 1.00 97.25 81 ALA A CA 1
ATOM 640 C C . ALA A 1 81 ? 10.450 5.625 -0.049 1.00 97.25 81 ALA A C 1
ATOM 642 O O . ALA A 1 81 ? 9.532 6.109 0.607 1.00 97.25 81 ALA A O 1
ATOM 643 N N . GLU A 1 82 ? 11.545 6.327 -0.342 1.00 96.75 82 GLU A N 1
ATOM 644 C CA . GLU A 1 82 ? 11.815 7.700 0.101 1.00 96.75 82 GLU A CA 1
ATOM 645 C C . GLU A 1 82 ? 10.778 8.705 -0.416 1.00 96.75 82 GLU A C 1
ATOM 647 O O . GLU A 1 82 ? 10.580 9.758 0.182 1.00 96.75 82 GLU A O 1
ATOM 652 N N . LYS A 1 83 ? 10.098 8.386 -1.523 1.00 94.19 83 LYS A N 1
ATOM 653 C CA . LYS A 1 83 ? 9.032 9.220 -2.095 1.00 94.19 83 LYS A CA 1
ATOM 654 C C . LYS A 1 83 ? 7.634 8.799 -1.645 1.00 94.19 83 LYS A C 1
ATOM 656 O O . LYS A 1 83 ? 6.682 9.527 -1.912 1.00 94.19 83 LYS A O 1
ATOM 661 N N . THR A 1 84 ? 7.490 7.611 -1.057 1.00 95.94 84 THR A N 1
ATOM 662 C CA . THR A 1 84 ? 6.188 6.980 -0.793 1.00 95.94 84 THR A CA 1
ATOM 663 C C . THR A 1 84 ? 6.062 6.524 0.655 1.00 95.94 84 THR A C 1
ATOM 665 O O . THR A 1 84 ? 5.397 7.186 1.444 1.00 95.94 84 THR A O 1
ATOM 668 N N . LEU A 1 85 ? 6.699 5.409 1.014 1.00 97.56 85 LEU A N 1
ATOM 669 C CA . LEU A 1 85 ? 6.597 4.800 2.335 1.00 97.56 85 LEU A CA 1
ATOM 670 C C . LEU A 1 85 ? 7.199 5.668 3.443 1.00 97.56 85 LEU A C 1
ATOM 672 O O . LEU A 1 85 ? 6.570 5.806 4.485 1.00 97.56 85 LEU A O 1
ATOM 676 N N . ILE A 1 86 ? 8.383 6.251 3.239 1.00 97.81 86 ILE A N 1
ATOM 677 C CA . ILE A 1 86 ? 9.065 7.012 4.296 1.00 97.81 86 ILE A CA 1
ATOM 678 C C . ILE A 1 86 ? 8.230 8.229 4.733 1.00 97.81 86 ILE A C 1
ATOM 680 O O . ILE A 1 86 ? 7.909 8.288 5.915 1.00 97.81 86 ILE A O 1
ATOM 684 N N . PRO A 1 87 ? 7.743 9.106 3.828 1.00 96.31 87 PRO A N 1
ATOM 685 C CA . PRO A 1 87 ? 6.876 10.223 4.221 1.00 96.31 87 PRO A CA 1
ATOM 686 C C . PRO A 1 87 ? 5.538 9.813 4.851 1.00 96.31 87 PRO A C 1
ATOM 688 O O . PRO A 1 87 ? 4.884 10.63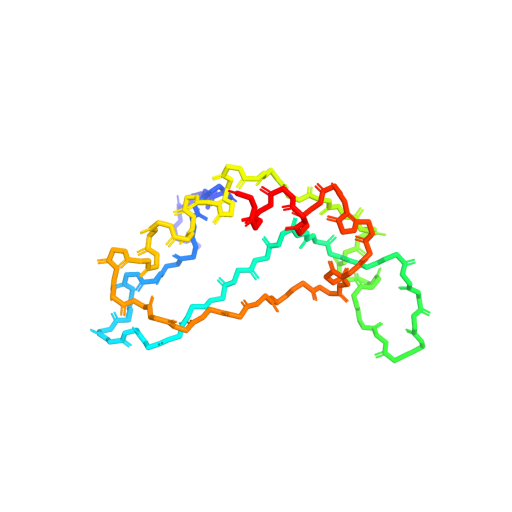3 5.480 1.00 96.31 87 PRO A O 1
ATOM 691 N N . PHE A 1 88 ? 5.081 8.574 4.638 1.00 96.75 88 PHE A N 1
ATOM 692 C CA . PHE A 1 88 ? 3.855 8.065 5.259 1.00 96.75 88 PHE A CA 1
ATOM 693 C C . PHE A 1 88 ? 4.069 7.616 6.712 1.00 96.75 88 PHE A C 1
ATOM 695 O O . PHE A 1 88 ? 3.106 7.543 7.472 1.00 96.75 88 PHE A O 1
ATOM 702 N N . LEU A 1 89 ? 5.301 7.262 7.083 1.00 95.44 89 LEU A N 1
ATOM 703 C CA . LEU A 1 89 ? 5.645 6.754 8.414 1.00 95.44 89 LEU A CA 1
ATOM 704 C C . LEU A 1 89 ? 6.145 7.839 9.382 1.00 95.44 89 LEU A C 1
ATOM 706 O O . LEU A 1 89 ? 6.279 7.543 10.570 1.00 95.44 89 LEU A O 1
ATOM 710 N N . GLU A 1 90 ? 6.453 9.035 8.880 1.00 91.44 90 GLU A N 1
ATOM 711 C CA . GLU A 1 90 ? 6.821 10.225 9.668 1.00 91.44 90 GLU A CA 1
ATOM 712 C C . GLU A 1 90 ? 5.592 10.903 10.294 1.00 91.44 90 GLU A C 1
ATOM 714 O O . GLU A 1 90 ? 5.703 11.316 11.473 1.00 91.44 90 GLU A O 1
#

Sequence (90 aa):
YLGLRPDLKQPALWQAYDKLSVGVLKLSDGCPFNCTYCSVPKVYSKFKARPLERSLTELELLAKRGVGNIAFYDDALLFEAEKTLIPFLE

Radius of gyration: 14.82 Å; chains: 1; bounding box: 39×27×34 Å

InterPro domains:
  IPR000385 MoaA/NifB/PqqE, iron-sulphur binding, conserved site [PS01305] (27-38)
  IPR007197 Radical SAM [PF04055] (27-74)
  IPR007197 Radical SAM [SFLDS00029] (27-74)
  IPR023404 Radical SAM, alpha/beta horseshoe [G3DSA:3.80.30.20] (20-85)
  IPR051198 Tetrapyrrole and bacteriochlorophyll biosynthesis methyltransferases [PTHR43409] (13-84)
  IPR058240 Radical SAM superfamily [SSF102114] (17-79)

pLDDT: mean 92.93, std 5.72, range [55.66, 97.81]